Protein AF-A0A847JWN8-F1 (afdb_monomer)

Mean predicted aligned error: 15.43 Å

Foldseek 3Di:
DDDDDDPDDPPPDPPPPPVPPPPVPPPVPLQALVNLVVVLVVLVPDPPDDPVRSVVSNVVSVVSSVVNVVVVVVVD

Solvent-accessible surface area (backbone atoms only — not comparable to full-atom values): 4981 Å² total; per-residue (Å²): 136,88,82,75,80,88,81,74,86,78,90,77,69,88,76,74,79,80,74,68,69,76,75,73,70,76,64,74,77,74,69,49,53,68,54,38,54,55,49,45,53,50,57,72,66,40,85,85,56,54,70,72,60,42,54,53,53,47,53,52,44,52,52,50,32,53,52,46,49,49,57,58,54,78,73,108

pLDDT: mean 73.12, std 20.0, range [40.38, 95.0]

Nearest PDB structures (foldseek):
  2gsv-assembly1_B  TM=7.886E-01  e=3.381E+00  Bacillus subtilis
  3aai-assembly1_D  TM=5.805E-01  e=9.918E+00  Thermus thermophilus HB8

Radius of gyration: 26.79 Å; Cα contacts (8 Å, |Δi|>4): 21; chains: 1; bounding box: 62×50×62 Å

Secondary structure (DSSP, 8-state):
--------S-SSSSSSSSS-------------HHHHHHHHHHHHH-SSS-HHHHHHHHHHHHHHHHHHHHHHHTT-

Sequence (76 aa):
MLKRTAIWPILMCTACLLVGGCARKEEPKQKTPDQIRAEIQKVESDPKMPANAKGMVLGLLHRELQQAEKRAQDRR

Structure (mmCIF, N/CA/C/O backbone):
data_AF-A0A847JWN8-F1
#
_entry.id   AF-A0A847JWN8-F1
#
loop_
_atom_site.group_PDB
_atom_site.id
_atom_site.type_symbol
_atom_site.label_atom_id
_atom_site.label_alt_id
_atom_site.label_comp_id
_atom_site.label_asym_id
_atom_site.label_entity_id
_atom_site.label_seq_id
_atom_site.pdbx_PDB_ins_code
_atom_site.Cartn_x
_atom_site.Cartn_y
_atom_site.Cartn_z
_atom_site.occupancy
_atom_site.B_iso_or_equiv
_atom_site.auth_seq_id
_atom_site.auth_comp_id
_atom_site.auth_asym_id
_atom_site.auth_atom_id
_atom_site.pdbx_PDB_model_num
ATOM 1 N N . MET A 1 1 ? -48.595 43.437 44.759 1.00 40.38 1 MET A N 1
ATOM 2 C CA . MET A 1 1 ? -48.797 43.393 43.293 1.00 40.38 1 MET A CA 1
ATOM 3 C C . MET A 1 1 ? -47.579 42.740 42.649 1.00 40.38 1 MET A C 1
ATOM 5 O O . MET A 1 1 ? -46.582 43.412 42.417 1.00 40.38 1 MET A O 1
ATOM 9 N N . LEU A 1 2 ? -47.624 41.417 42.449 1.00 42.59 2 LEU A N 1
ATOM 10 C CA . LEU A 1 2 ? -46.533 40.642 41.851 1.00 42.59 2 LEU A CA 1
ATOM 11 C C . LEU A 1 2 ? -46.508 40.852 40.330 1.00 42.59 2 LEU A C 1
ATOM 13 O O . LEU A 1 2 ? -47.423 40.436 39.620 1.00 42.59 2 LEU A O 1
ATOM 17 N N . LYS A 1 3 ? -45.459 41.507 39.826 1.00 47.31 3 LYS A N 1
ATOM 18 C CA . LYS A 1 3 ? -45.184 41.619 38.391 1.00 47.31 3 LYS A CA 1
ATOM 19 C C . LYS A 1 3 ? -44.409 40.384 37.913 1.00 47.31 3 LYS A C 1
ATOM 21 O O . LYS A 1 3 ? -43.227 40.248 38.185 1.00 47.31 3 LYS A O 1
ATOM 26 N N . ARG A 1 4 ? -45.131 39.551 37.157 1.00 56.31 4 ARG A N 1
ATOM 27 C CA . ARG A 1 4 ? -44.728 38.892 35.898 1.00 56.31 4 ARG A CA 1
ATOM 28 C C . ARG A 1 4 ? -43.498 37.970 35.930 1.00 56.31 4 ARG A C 1
ATOM 30 O O . ARG A 1 4 ? -42.387 38.365 35.609 1.00 56.31 4 ARG A O 1
ATOM 37 N N . THR A 1 5 ? -43.797 36.706 36.233 1.00 53.09 5 THR A N 1
ATOM 38 C CA . THR A 1 5 ? -43.543 35.524 35.381 1.00 53.09 5 THR A CA 1
ATOM 39 C C . THR A 1 5 ? -42.217 35.470 34.619 1.00 53.09 5 THR A C 1
ATOM 41 O O . THR A 1 5 ? -42.062 36.057 33.549 1.00 53.09 5 THR A O 1
ATOM 44 N N . ALA A 1 6 ? -41.326 34.632 35.149 1.00 56.69 6 ALA A N 1
ATOM 45 C CA . ALA A 1 6 ? -40.174 34.052 34.483 1.00 56.69 6 ALA A CA 1
ATOM 46 C C . ALA A 1 6 ? -40.590 33.324 33.191 1.00 56.69 6 ALA A C 1
ATOM 48 O O . ALA A 1 6 ? -41.182 32.247 33.240 1.00 56.69 6 ALA A O 1
ATOM 49 N N . ILE A 1 7 ? -40.259 33.907 32.038 1.00 59.84 7 ILE A N 1
ATOM 50 C CA . ILE A 1 7 ? -40.262 33.205 30.753 1.00 59.84 7 ILE A CA 1
ATOM 51 C C . ILE A 1 7 ? -38.864 32.622 30.582 1.00 59.84 7 ILE A C 1
ATOM 53 O O . ILE A 1 7 ? -37.887 33.313 30.303 1.00 59.84 7 ILE A O 1
ATOM 57 N N . TRP A 1 8 ? -38.817 31.331 30.874 1.00 46.69 8 TRP A N 1
ATOM 58 C CA . TRP A 1 8 ? -37.694 30.420 30.758 1.00 46.69 8 TRP A CA 1
ATOM 59 C C . TRP A 1 8 ? -37.154 30.333 29.308 1.00 46.69 8 TRP A C 1
ATOM 61 O O . TRP A 1 8 ? -37.871 30.609 28.346 1.00 46.69 8 TRP A O 1
ATOM 71 N N . PRO A 1 9 ? -35.882 29.948 29.127 1.00 45.66 9 PRO A N 1
ATOM 72 C CA . PRO A 1 9 ? -34.990 30.367 28.041 1.00 45.66 9 PRO A CA 1
ATOM 73 C C . PRO A 1 9 ? -35.120 29.531 26.751 1.00 45.66 9 PRO A C 1
ATOM 75 O O . PRO A 1 9 ? -34.136 29.035 26.211 1.00 45.66 9 PRO A O 1
ATOM 78 N N . ILE A 1 10 ? -36.335 29.352 26.233 1.00 53.06 10 ILE A N 1
ATOM 79 C CA . ILE A 1 10 ? -36.603 28.433 25.105 1.00 53.06 10 ILE A CA 1
ATOM 80 C C . ILE A 1 10 ? -36.251 29.043 23.728 1.00 53.06 10 ILE A C 1
ATOM 82 O O . ILE A 1 10 ? -36.197 28.347 22.719 1.00 53.06 10 ILE A O 1
ATOM 86 N N . LEU A 1 11 ? -35.925 30.334 23.658 1.00 49.47 11 LEU A N 1
ATOM 87 C CA . LEU A 1 11 ? -35.737 31.064 22.396 1.00 49.47 11 LEU A CA 1
ATOM 88 C C . LEU A 1 11 ? -34.265 31.277 21.987 1.00 49.47 11 LEU A C 1
ATOM 90 O O . LEU A 1 11 ? -33.931 32.303 21.405 1.00 49.47 11 LEU A O 1
ATOM 94 N N . MET A 1 12 ? -33.376 30.319 22.279 1.00 50.56 12 MET A N 1
ATOM 95 C CA . MET A 1 12 ? -31.947 30.382 21.902 1.00 50.56 12 MET A CA 1
ATOM 96 C C . MET A 1 12 ? -31.373 29.074 21.317 1.00 50.56 12 MET A C 1
ATOM 98 O O . MET A 1 12 ? -30.177 28.833 21.425 1.00 50.56 12 MET A O 1
ATOM 102 N N . CYS A 1 13 ? -32.180 28.224 20.665 1.00 47.00 13 CYS A N 1
ATOM 103 C CA . CYS A 1 13 ? -31.659 26.987 20.040 1.00 47.00 13 CYS A CA 1
ATOM 104 C C . CYS A 1 13 ? -31.998 26.779 18.555 1.00 47.00 13 CYS A C 1
ATOM 106 O O . CYS A 1 13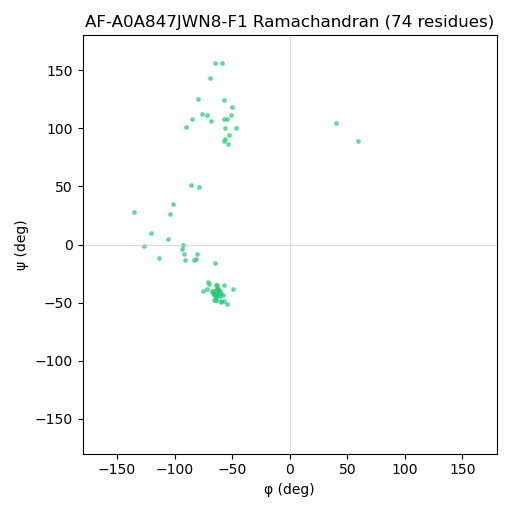 ? -31.524 25.819 17.954 1.00 47.00 13 CYS A O 1
ATOM 108 N N . THR A 1 14 ? -32.747 27.671 17.910 1.00 53.53 14 THR A N 1
ATOM 109 C CA . THR A 1 14 ? -33.177 27.501 16.507 1.00 53.53 14 THR A CA 1
ATOM 110 C C . THR A 1 14 ? -32.400 28.364 15.508 1.00 53.53 14 THR A C 1
ATOM 112 O O . THR A 1 14 ? -32.908 28.669 14.436 1.00 53.53 14 THR A O 1
ATOM 115 N N . ALA A 1 15 ? -31.153 28.735 15.821 1.00 48.34 15 ALA A N 1
ATOM 116 C CA . ALA A 1 15 ? -30.258 29.424 14.879 1.00 48.34 15 ALA A CA 1
ATOM 117 C C . ALA A 1 15 ? -29.024 28.594 14.463 1.00 48.34 15 ALA A C 1
ATOM 119 O O . ALA A 1 15 ? -28.359 28.938 13.491 1.00 48.34 15 ALA A O 1
ATOM 120 N N . CYS A 1 16 ? -28.735 27.467 15.127 1.00 50.47 16 CYS A N 1
ATOM 121 C CA . CYS A 1 16 ? -27.547 26.652 14.824 1.00 50.47 16 CYS A CA 1
ATOM 122 C C . CYS A 1 16 ? -27.792 25.502 13.829 1.00 50.47 16 CYS A C 1
ATOM 124 O O . CYS A 1 16 ? -26.843 24.827 13.442 1.00 50.47 16 CYS A O 1
ATOM 126 N N . LEU A 1 17 ? -29.033 25.267 13.387 1.00 52.06 17 LEU A N 1
ATOM 127 C CA . LEU A 1 17 ? -29.369 24.123 12.520 1.00 52.06 17 LEU A CA 1
ATOM 128 C C . LEU A 1 17 ? -29.318 24.416 11.009 1.00 52.06 17 LEU A C 1
ATOM 130 O O . LEU A 1 17 ? -29.541 23.507 10.218 1.00 52.06 17 LEU A O 1
ATOM 134 N N . LEU A 1 18 ? -28.992 25.644 10.587 1.00 53.19 18 LEU A N 1
ATOM 135 C CA . LEU A 1 18 ? -28.982 26.029 9.162 1.00 53.19 18 LEU A CA 1
ATOM 136 C C . LEU A 1 18 ? -27.617 26.509 8.637 1.00 53.19 18 LEU A C 1
ATOM 138 O O . LEU A 1 18 ? -27.530 26.971 7.505 1.00 53.19 18 LEU A O 1
ATOM 142 N N . VAL A 1 19 ? -26.540 26.343 9.415 1.00 51.69 19 VAL A N 1
ATOM 143 C CA . VAL A 1 19 ? -25.143 26.506 8.939 1.00 51.69 19 VAL A CA 1
ATOM 144 C C . VAL A 1 19 ? -24.442 25.147 8.779 1.00 51.69 19 VAL A C 1
ATOM 146 O O . VAL A 1 19 ? -23.281 25.059 8.397 1.00 51.69 19 VAL A O 1
ATOM 149 N N . GLY A 1 20 ? -25.173 24.049 8.983 1.00 48.31 20 GLY A N 1
ATOM 150 C CA . GLY A 1 20 ? -24.752 22.702 8.610 1.00 48.31 20 GLY A CA 1
ATOM 151 C C . GLY A 1 20 ? -24.942 22.450 7.119 1.00 48.31 20 GLY A C 1
ATOM 152 O O . GLY A 1 20 ? -25.540 21.444 6.744 1.00 48.31 20 GLY A O 1
ATOM 153 N N . GLY A 1 21 ? -24.461 23.359 6.262 1.00 45.19 21 GLY A N 1
ATOM 154 C CA . GLY A 1 21 ? -24.143 22.983 4.895 1.00 45.19 21 GLY A CA 1
ATOM 155 C C . GLY A 1 21 ? -23.258 21.756 5.018 1.00 45.19 21 GLY A C 1
ATOM 156 O O . GLY A 1 21 ? -22.172 21.836 5.590 1.00 45.19 21 GLY A O 1
ATOM 157 N N . CYS A 1 22 ? -23.792 20.608 4.604 1.00 53.19 22 CYS A N 1
ATOM 158 C CA . CYS A 1 22 ? -23.056 19.373 4.485 1.00 53.19 22 CYS A CA 1
ATOM 159 C C . CYS A 1 22 ? -21.839 19.704 3.629 1.00 53.19 22 CYS A C 1
ATOM 161 O O . CYS A 1 22 ? -21.914 19.678 2.402 1.00 53.19 22 CYS A O 1
ATOM 163 N N . ALA A 1 23 ? -20.716 20.032 4.272 1.00 46.41 23 ALA A N 1
ATOM 164 C CA . ALA A 1 23 ? -19.415 19.728 3.739 1.00 46.41 23 ALA A CA 1
ATOM 165 C C . ALA A 1 23 ? -19.506 18.226 3.543 1.00 46.41 23 ALA A C 1
ATOM 167 O O . ALA A 1 23 ? -19.348 17.448 4.487 1.00 46.41 23 ALA A O 1
ATOM 168 N N . ARG A 1 24 ? -19.952 17.851 2.341 1.00 47.22 24 ARG A N 1
ATOM 169 C CA . ARG A 1 24 ? -19.901 16.517 1.801 1.00 47.22 24 ARG A CA 1
ATOM 170 C C . ARG A 1 24 ? -18.424 16.232 1.878 1.00 47.22 24 ARG A C 1
ATOM 172 O O . ARG A 1 24 ? -17.663 16.628 1.004 1.00 47.22 24 ARG A O 1
ATOM 179 N N . LYS A 1 25 ? -18.012 15.693 3.026 1.00 45.28 25 LYS A N 1
ATOM 180 C CA . LYS A 1 25 ? -16.739 15.044 3.172 1.00 45.28 25 LYS A CA 1
ATOM 181 C C . LYS A 1 25 ? -16.849 13.999 2.086 1.00 45.28 25 LYS A C 1
ATOM 183 O O . LYS A 1 25 ? -17.603 13.038 2.220 1.00 45.28 25 LYS A O 1
ATOM 188 N N . GLU A 1 26 ? -16.221 14.270 0.951 1.00 46.16 26 GLU A N 1
ATOM 189 C CA . GLU A 1 26 ? -15.652 13.212 0.154 1.00 46.16 26 GLU A CA 1
ATOM 190 C C . GLU A 1 26 ? -14.770 12.476 1.151 1.00 46.16 26 GLU A C 1
ATOM 192 O O . GLU A 1 26 ? -13.630 12.850 1.411 1.00 46.16 26 GLU A O 1
ATOM 197 N N . GLU A 1 27 ? -15.387 11.529 1.863 1.00 47.53 27 GLU A N 1
ATOM 198 C CA . GLU A 1 27 ? -14.665 10.533 2.609 1.00 47.53 27 GLU A CA 1
ATOM 199 C C . GLU A 1 27 ? -13.675 9.995 1.5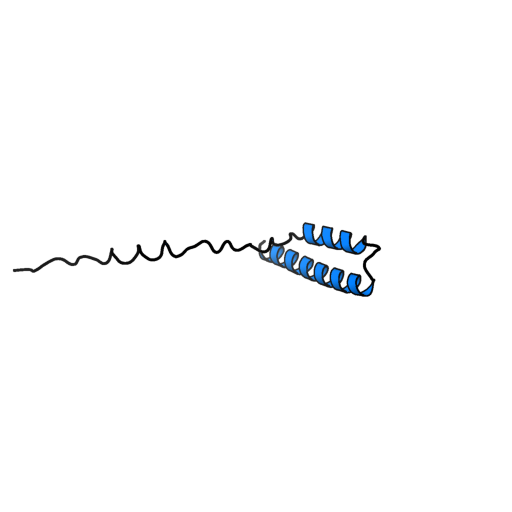86 1.00 47.53 27 GLU A C 1
ATOM 201 O O . GLU A 1 27 ? -14.114 9.527 0.525 1.00 47.53 27 GLU A O 1
ATOM 206 N N . PRO A 1 28 ? -12.357 10.131 1.815 1.00 53.16 28 PRO A N 1
ATOM 207 C CA . PRO A 1 28 ? -11.409 9.442 0.970 1.00 53.16 28 PRO A CA 1
ATOM 208 C C . PRO A 1 28 ? -11.821 7.985 1.094 1.00 53.16 28 PRO A C 1
ATOM 210 O O . PRO A 1 28 ? -11.712 7.440 2.191 1.00 53.16 28 PRO A O 1
ATOM 213 N N . LYS A 1 29 ? -12.421 7.420 0.030 1.00 57.47 29 LYS A N 1
ATOM 214 C CA . LYS A 1 29 ? -12.912 6.039 -0.013 1.00 57.47 29 LYS A CA 1
ATOM 215 C C . LYS A 1 29 ? -11.791 5.194 0.551 1.00 57.47 29 LYS A C 1
ATOM 217 O O . LYS A 1 29 ? -10.776 4.999 -0.115 1.00 57.47 29 LYS A O 1
ATOM 222 N N . GLN A 1 30 ? -11.932 4.817 1.816 1.00 60.22 30 GLN A N 1
ATOM 223 C CA . GLN A 1 30 ? -10.849 4.208 2.553 1.00 60.22 30 GLN A CA 1
ATOM 224 C C . GLN A 1 30 ? -10.678 2.854 1.882 1.00 60.22 30 GLN A C 1
ATOM 226 O O . GLN A 1 30 ? -11.580 2.016 1.957 1.00 60.22 30 GLN A O 1
ATOM 231 N N . LYS A 1 31 ? -9.608 2.700 1.092 1.00 73.50 31 LYS A N 1
ATOM 232 C CA . LYS A 1 31 ? -9.397 1.482 0.313 1.00 73.50 31 LYS A CA 1
ATOM 233 C C . LYS A 1 31 ? -9.394 0.324 1.301 1.00 73.50 31 LYS A C 1
ATOM 235 O O . LYS A 1 31 ? -8.666 0.346 2.294 1.00 73.50 31 LYS A O 1
ATOM 240 N N . THR A 1 32 ? -10.260 -0.657 1.066 1.00 84.50 32 THR A N 1
ATOM 241 C CA . THR A 1 32 ? -10.270 -1.865 1.889 1.00 84.50 32 THR A CA 1
ATOM 242 C C . THR A 1 32 ? -8.950 -2.615 1.686 1.00 84.50 32 THR A C 1
ATOM 244 O O . THR A 1 32 ? -8.332 -2.469 0.626 1.00 84.50 32 THR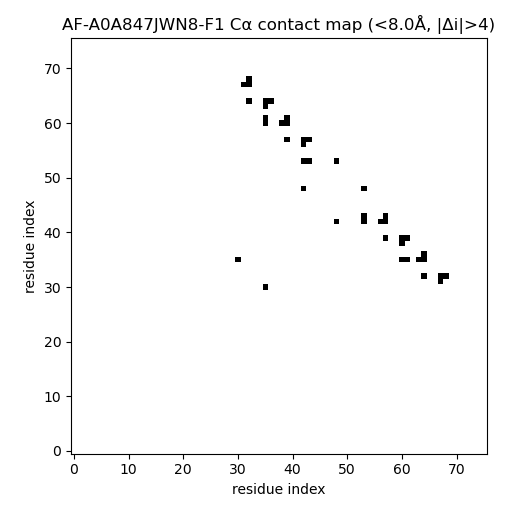 A O 1
ATOM 247 N N . PRO A 1 33 ? -8.515 -3.448 2.648 1.00 86.31 33 PRO A N 1
ATOM 248 C CA . PRO A 1 33 ? -7.306 -4.259 2.491 1.00 86.31 33 PRO A CA 1
ATOM 249 C C . PRO A 1 33 ? -7.269 -5.023 1.156 1.00 86.31 33 PRO A C 1
ATOM 251 O O . PRO A 1 33 ? -6.241 -5.081 0.488 1.00 86.31 33 PRO A O 1
ATOM 254 N N . ASP A 1 34 ? -8.420 -5.525 0.706 1.00 87.38 34 ASP A N 1
ATOM 255 C CA . ASP A 1 34 ? -8.538 -6.254 -0.560 1.00 87.38 34 ASP A CA 1
ATOM 256 C C . ASP A 1 34 ? -8.361 -5.364 -1.797 1.00 87.38 34 ASP A C 1
ATOM 258 O O . ASP A 1 34 ? -7.776 -5.801 -2.788 1.00 87.38 34 ASP A O 1
ATOM 262 N N . GLN A 1 35 ? -8.793 -4.099 -1.745 1.00 89.62 35 GLN A N 1
ATOM 263 C CA . GLN A 1 35 ? -8.537 -3.143 -2.827 1.00 89.62 35 GLN A CA 1
ATOM 264 C C . GLN A 1 35 ? -7.048 -2.807 -2.933 1.00 89.62 35 GLN A C 1
ATOM 266 O O . GLN A 1 35 ? -6.520 -2.742 -4.042 1.00 89.62 35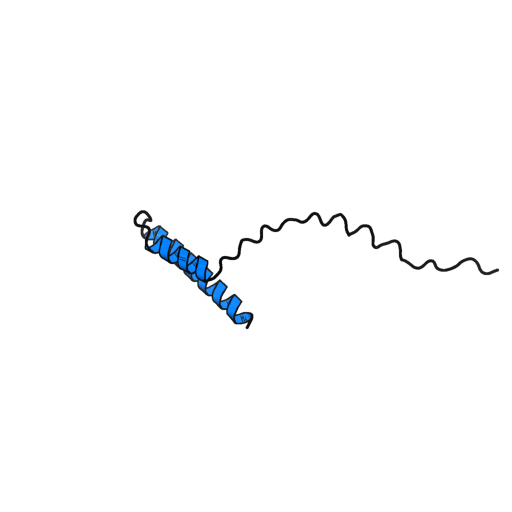 GLN A O 1
ATOM 271 N N . ILE A 1 36 ? -6.368 -2.647 -1.794 1.00 91.31 36 ILE A N 1
ATOM 27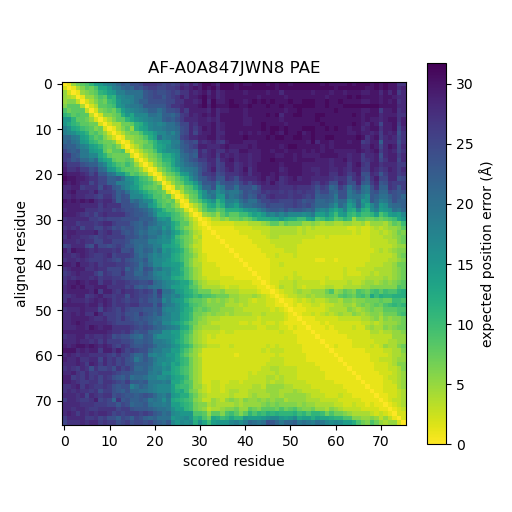2 C CA . ILE A 1 36 ? -4.927 -2.370 -1.755 1.00 91.31 36 ILE A CA 1
ATOM 273 C C . ILE A 1 36 ? -4.147 -3.583 -2.287 1.00 91.31 36 ILE A C 1
ATOM 275 O O . ILE A 1 36 ? -3.248 -3.422 -3.109 1.00 91.31 36 ILE A O 1
ATOM 279 N N . ARG A 1 37 ? -4.543 -4.811 -1.914 1.00 92.06 37 ARG A N 1
ATOM 280 C CA . ARG A 1 37 ? -3.985 -6.053 -2.485 1.00 92.06 37 ARG A CA 1
ATOM 281 C C . ARG A 1 37 ? -4.156 -6.136 -4.004 1.00 92.06 37 ARG A C 1
ATOM 283 O O . ARG A 1 37 ? -3.210 -6.490 -4.704 1.00 92.06 37 ARG A O 1
ATOM 290 N N . ALA A 1 38 ? -5.331 -5.784 -4.524 1.00 93.31 38 ALA A N 1
ATOM 291 C CA . ALA A 1 38 ? -5.569 -5.769 -5.966 1.00 93.31 38 ALA A CA 1
ATOM 292 C C . ALA A 1 38 ? -4.698 -4.726 -6.692 1.00 93.31 38 ALA A C 1
ATOM 294 O O . ALA A 1 38 ? -4.257 -4.951 -7.816 1.00 93.31 38 ALA A O 1
ATOM 295 N N . GLU A 1 39 ? -4.432 -3.582 -6.064 1.00 92.12 39 GLU A N 1
ATOM 296 C CA . GLU A 1 39 ? -3.564 -2.540 -6.616 1.00 92.12 39 GLU A CA 1
ATOM 297 C C . GLU A 1 39 ? -2.086 -2.945 -6.603 1.00 92.12 39 GLU A C 1
ATOM 299 O O . GLU A 1 39 ? -1.394 -2.720 -7.594 1.00 92.12 39 GLU A O 1
ATOM 304 N N . ILE A 1 40 ? -1.634 -3.632 -5.547 1.00 93.88 40 ILE A N 1
ATOM 305 C CA . ILE A 1 40 ? -0.307 -4.262 -5.487 1.00 93.88 40 ILE A CA 1
ATOM 306 C C . ILE A 1 40 ? -0.126 -5.202 -6.682 1.00 93.88 40 ILE A C 1
ATOM 308 O O . ILE A 1 40 ? 0.824 -5.029 -7.439 1.00 93.88 40 ILE A O 1
ATOM 312 N N . GLN A 1 41 ? -1.076 -6.112 -6.929 1.00 94.19 41 GLN A N 1
ATOM 313 C CA . GLN A 1 41 ? -1.003 -7.028 -8.074 1.00 94.19 41 GLN A CA 1
ATOM 314 C C . GLN A 1 41 ? -0.964 -6.295 -9.419 1.00 94.19 41 GLN A C 1
ATOM 316 O O . GLN A 1 41 ? -0.203 -6.679 -10.306 1.00 94.19 41 GLN A O 1
ATOM 321 N N . LYS A 1 42 ? -1.744 -5.217 -9.583 1.00 93.06 42 LYS A N 1
ATOM 322 C CA . LYS A 1 42 ? -1.706 -4.400 -10.807 1.00 93.06 42 LYS A CA 1
ATOM 323 C C . LYS A 1 42 ? -0.315 -3.820 -11.034 1.00 93.06 42 LYS A C 1
ATOM 325 O O . LYS A 1 42 ? 0.221 -3.968 -12.127 1.00 93.06 42 LYS A O 1
ATOM 330 N N . VAL A 1 43 ? 0.279 -3.227 -10.001 1.00 92.44 43 VAL A N 1
ATOM 331 C CA . VAL A 1 43 ? 1.624 -2.640 -10.058 1.00 92.44 43 VAL A CA 1
ATOM 332 C C . VAL A 1 43 ? 2.692 -3.714 -10.293 1.00 92.44 43 VAL A C 1
ATOM 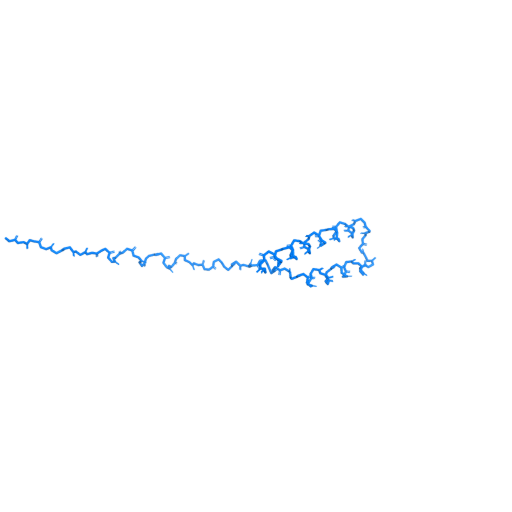334 O O . VAL A 1 43 ? 3.604 -3.510 -11.092 1.00 92.44 43 VAL A O 1
ATOM 337 N N . GLU A 1 44 ? 2.573 -4.885 -9.662 1.00 91.94 44 GLU A N 1
ATOM 338 C CA . GLU A 1 44 ? 3.454 -6.037 -9.894 1.00 91.94 44 GLU A CA 1
ATOM 339 C C . GLU A 1 44 ? 3.365 -6.572 -11.324 1.00 91.94 44 GLU A C 1
ATOM 341 O O . GLU A 1 44 ? 4.387 -6.939 -11.905 1.00 91.94 44 GLU A O 1
ATOM 346 N N . SER A 1 45 ? 2.173 -6.571 -11.912 1.00 93.25 45 SER A N 1
ATOM 347 C CA . SER A 1 45 ? 1.951 -7.038 -13.280 1.00 93.25 45 SER A CA 1
ATOM 348 C C . SER A 1 45 ? 2.262 -5.995 -14.354 1.00 93.25 45 SER A C 1
ATOM 350 O O . SER A 1 45 ? 2.361 -6.371 -15.517 1.00 93.25 45 SER A O 1
ATOM 352 N N . ASP A 1 46 ? 2.428 -4.714 -13.997 1.00 91.19 46 ASP A N 1
ATOM 353 C CA . ASP A 1 46 ? 2.665 -3.640 -14.964 1.00 91.19 46 ASP A CA 1
ATOM 354 C C . ASP A 1 46 ? 4.084 -3.749 -15.557 1.00 91.19 46 ASP A C 1
ATOM 356 O O . ASP A 1 46 ? 5.073 -3.533 -14.839 1.00 91.19 46 ASP A O 1
ATOM 360 N N . PRO A 1 47 ? 4.214 -4.081 -16.860 1.00 87.62 47 PRO A N 1
ATOM 361 C CA . PRO A 1 47 ? 5.509 -4.203 -17.516 1.00 87.62 47 PRO A CA 1
ATOM 362 C C . PRO A 1 47 ? 6.074 -2.843 -17.950 1.00 87.62 47 PRO A C 1
ATOM 364 O O . PRO A 1 47 ? 7.237 -2.763 -18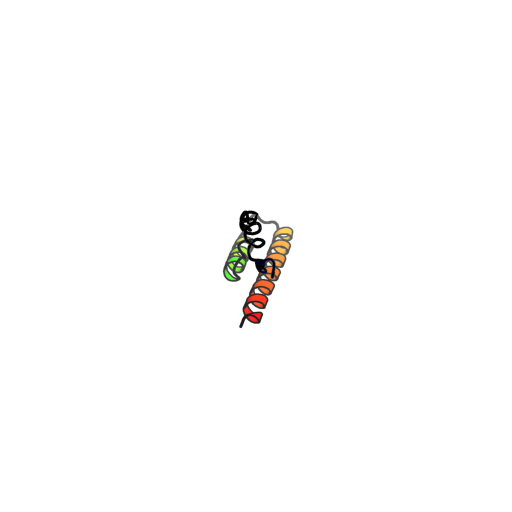.338 1.00 87.62 47 PRO A O 1
ATOM 367 N N . LYS A 1 48 ? 5.266 -1.774 -17.924 1.00 91.62 48 LYS A N 1
ATOM 368 C CA . LYS A 1 48 ? 5.663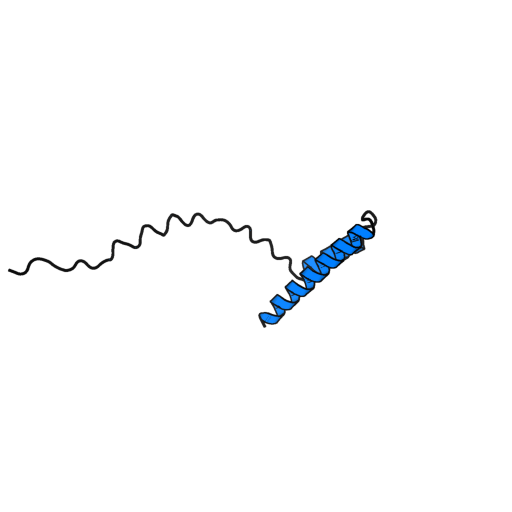 -0.421 -18.338 1.00 91.62 48 LYS A CA 1
ATOM 369 C C . LYS A 1 48 ? 6.205 0.404 -17.173 1.00 91.62 48 LYS A C 1
ATOM 371 O O . LYS A 1 48 ? 6.800 1.456 -17.403 1.00 91.62 48 LYS A O 1
ATOM 376 N N . MET A 1 49 ? 6.011 -0.053 -15.936 1.00 88.38 49 MET A N 1
ATOM 377 C CA . MET A 1 49 ? 6.480 0.661 -14.757 1.00 88.38 49 MET A CA 1
ATOM 378 C C . MET A 1 49 ? 7.981 0.417 -14.527 1.00 88.38 49 MET A C 1
ATOM 380 O O . MET A 1 49 ? 8.406 -0.735 -14.407 1.00 88.38 49 MET A O 1
ATOM 384 N N . PRO A 1 50 ? 8.803 1.475 -14.418 1.00 91.56 50 PRO A N 1
ATOM 385 C CA . PRO A 1 50 ? 10.229 1.313 -14.182 1.00 91.56 50 PRO A CA 1
ATOM 386 C C . PRO A 1 50 ? 10.482 0.771 -12.767 1.00 91.56 50 PRO A C 1
ATOM 388 O O . PRO A 1 50 ? 9.776 1.114 -11.816 1.00 91.56 50 PRO A O 1
ATOM 391 N N . ALA A 1 51 ? 11.489 -0.096 -12.620 1.00 88.88 51 ALA A N 1
ATOM 392 C CA . ALA A 1 51 ? 11.711 -0.887 -11.403 1.00 88.88 51 ALA A CA 1
ATOM 393 C C . ALA A 1 51 ? 11.876 -0.039 -10.126 1.00 88.88 51 ALA A C 1
ATOM 395 O O . ALA A 1 51 ? 11.404 -0.418 -9.055 1.00 88.88 51 ALA A O 1
ATOM 396 N N . ASN A 1 52 ? 12.498 1.135 -10.248 1.00 89.44 52 ASN A N 1
ATOM 397 C CA . ASN A 1 52 ? 12.655 2.103 -9.162 1.00 89.44 52 ASN A CA 1
ATOM 398 C C . ASN A 1 52 ? 11.306 2.664 -8.678 1.00 89.44 52 ASN A C 1
ATOM 400 O O . ASN A 1 52 ? 11.037 2.675 -7.478 1.00 89.44 52 ASN A O 1
ATOM 404 N N . ALA A 1 53 ? 10.439 3.091 -9.598 1.00 90.12 53 ALA A N 1
ATOM 405 C CA . ALA A 1 53 ? 9.101 3.571 -9.268 1.00 90.12 53 ALA A CA 1
ATOM 406 C C . ALA A 1 53 ? 8.235 2.435 -8.720 1.00 90.12 53 ALA A C 1
ATOM 408 O O . ALA A 1 53 ? 7.554 2.609 -7.713 1.00 90.12 53 ALA A O 1
ATOM 409 N N . LYS A 1 54 ? 8.334 1.250 -9.325 1.00 92.69 54 LYS A N 1
ATOM 410 C CA . LYS A 1 54 ? 7.616 0.050 -8.900 1.00 92.69 54 LYS A CA 1
ATOM 411 C C . LYS A 1 54 ? 7.917 -0.310 -7.448 1.00 92.69 54 LYS A C 1
ATOM 413 O O . LYS A 1 54 ? 6.989 -0.477 -6.666 1.00 92.69 54 LYS A O 1
ATOM 418 N N . GLY A 1 55 ? 9.192 -0.341 -7.056 1.00 92.69 55 GLY A N 1
ATOM 419 C CA . GLY A 1 55 ? 9.588 -0.603 -5.670 1.00 92.69 55 GLY A CA 1
ATOM 420 C C . GLY A 1 55 ? 9.028 0.425 -4.680 1.00 92.69 55 GLY A C 1
ATOM 421 O O . GLY A 1 55 ? 8.515 0.047 -3.627 1.00 92.69 55 GLY A O 1
ATOM 422 N N . MET A 1 56 ? 9.056 1.717 -5.031 1.00 93.94 56 MET A N 1
ATOM 423 C CA . MET A 1 56 ? 8.480 2.774 -4.188 1.00 93.94 56 MET A CA 1
ATOM 424 C C . MET A 1 56 ? 6.963 2.628 -4.035 1.00 93.94 56 MET A C 1
ATOM 426 O O . MET A 1 56 ? 6.453 2.673 -2.917 1.00 93.94 56 MET A O 1
ATOM 430 N N . VAL A 1 57 ? 6.246 2.423 -5.141 1.00 93.88 57 VAL A N 1
ATOM 431 C CA . VAL A 1 57 ? 4.783 2.289 -5.143 1.00 93.88 57 VAL A CA 1
ATOM 432 C C . VAL A 1 57 ? 4.355 1.045 -4.365 1.00 93.88 57 VAL A C 1
ATOM 434 O O . VAL A 1 57 ? 3.478 1.137 -3.509 1.00 93.88 57 VAL A O 1
ATOM 437 N N . LEU A 1 58 ? 5.011 -0.098 -4.586 1.00 94.38 58 LEU A N 1
ATOM 438 C CA . LEU A 1 58 ? 4.735 -1.327 -3.838 1.00 94.38 58 LEU A CA 1
ATOM 439 C C . LEU A 1 58 ? 5.007 -1.156 -2.341 1.00 94.38 58 LEU A C 1
ATOM 441 O O . LEU A 1 58 ? 4.188 -1.576 -1.525 1.00 94.38 58 LEU A O 1
ATOM 445 N N . GLY A 1 59 ? 6.104 -0.489 -1.969 1.00 95.00 59 GLY A N 1
ATOM 446 C CA . GLY A 1 59 ? 6.418 -0.192 -0.572 1.00 95.00 59 GLY A CA 1
ATOM 447 C C . GLY A 1 59 ? 5.368 0.694 0.109 1.00 95.00 59 GLY A C 1
ATOM 448 O O . GLY A 1 59 ? 4.998 0.437 1.258 1.00 95.00 59 GLY A O 1
ATOM 449 N N . LEU A 1 60 ? 4.848 1.706 -0.596 1.00 94.31 60 LEU A N 1
ATOM 450 C CA . LEU A 1 60 ? 3.758 2.553 -0.099 1.00 94.31 60 LEU A CA 1
ATOM 451 C C . LEU A 1 60 ? 2.459 1.757 0.072 1.00 94.31 60 LEU A C 1
ATOM 453 O O . LEU A 1 60 ? 1.865 1.802 1.148 1.00 94.31 60 LEU A O 1
ATOM 457 N N . LEU A 1 61 ? 2.063 0.973 -0.934 1.00 94.12 61 LEU A N 1
ATOM 458 C CA . LEU A 1 61 ? 0.851 0.151 -0.877 1.00 94.12 61 LEU A CA 1
ATOM 459 C C . LEU A 1 61 ? 0.928 -0.920 0.222 1.00 94.12 61 LEU A C 1
ATOM 461 O O . LEU A 1 61 ? -0.054 -1.154 0.919 1.00 94.12 61 LEU A O 1
ATOM 465 N N . HIS A 1 62 ? 2.092 -1.538 0.444 1.00 94.75 62 HIS A N 1
ATOM 466 C CA . HIS A 1 62 ? 2.285 -2.466 1.565 1.00 94.75 62 HIS A CA 1
ATOM 467 C C . HIS A 1 62 ? 2.135 -1.780 2.925 1.00 94.75 62 HIS A C 1
ATOM 469 O O . HIS A 1 62 ? 1.505 -2.335 3.826 1.00 94.75 62 HIS A O 1
ATOM 475 N N . ARG A 1 63 ? 2.668 -0.561 3.087 1.00 93.94 63 ARG A N 1
ATOM 476 C CA . ARG A 1 63 ? 2.453 0.220 4.315 1.00 93.94 63 ARG A CA 1
ATOM 477 C C . ARG A 1 63 ? 0.981 0.562 4.520 1.00 93.94 63 ARG A C 1
ATOM 479 O O . ARG A 1 63 ? 0.497 0.443 5.644 1.00 93.94 63 ARG A O 1
ATOM 486 N N . GLU A 1 64 ? 0.270 0.961 3.467 1.00 91.25 64 GLU A N 1
ATOM 487 C CA . GLU A 1 64 ? -1.171 1.221 3.547 1.00 91.25 64 GLU A CA 1
ATOM 488 C C . GLU A 1 64 ? -1.955 -0.040 3.922 1.00 91.25 64 GLU A C 1
ATOM 490 O O . GLU A 1 64 ? -2.828 0.024 4.789 1.00 91.25 64 GLU A O 1
ATOM 495 N N . LEU A 1 65 ? -1.604 -1.192 3.339 1.00 92.25 65 LEU A N 1
ATOM 496 C CA . LEU A 1 65 ? -2.223 -2.478 3.655 1.00 92.25 65 LEU A CA 1
ATOM 497 C C . LEU A 1 65 ? -2.050 -2.823 5.137 1.00 92.25 65 LEU A C 1
ATOM 499 O O . LEU A 1 65 ? -3.039 -3.087 5.818 1.00 92.25 65 LEU A O 1
ATOM 503 N N . GLN A 1 66 ? -0.826 -2.731 5.665 1.00 92.00 66 GLN A N 1
ATOM 504 C CA . GLN A 1 66 ? -0.563 -3.005 7.081 1.00 92.00 66 GLN A CA 1
ATOM 505 C C . GLN A 1 66 ? -1.301 -2.041 8.017 1.00 92.00 66 GLN A C 1
ATOM 507 O O . GLN A 1 66 ? -1.800 -2.450 9.064 1.00 92.00 66 GLN A O 1
ATOM 512 N N . GLN A 1 67 ? -1.409 -0.760 7.654 1.00 90.25 67 GLN A N 1
ATOM 513 C CA . GLN A 1 67 ? -2.183 0.203 8.439 1.00 90.25 67 GLN A CA 1
ATOM 514 C C . GLN A 1 67 ? -3.684 -0.106 8.418 1.00 90.25 67 GLN A C 1
ATOM 516 O O . GLN A 1 67 ? -4.347 0.030 9.448 1.00 90.25 67 GLN A O 1
ATOM 521 N N . ALA A 1 68 ? -4.223 -0.510 7.267 1.00 86.25 68 ALA A N 1
ATOM 522 C CA . ALA A 1 68 ? -5.625 -0.888 7.131 1.00 86.25 68 ALA A CA 1
ATOM 523 C C . ALA A 1 68 ? -5.945 -2.160 7.931 1.00 86.25 68 ALA A C 1
ATOM 525 O O . ALA A 1 68 ? -6.944 -2.192 8.650 1.00 86.25 68 ALA A O 1
ATOM 526 N N . GLU A 1 69 ? -5.076 -3.171 7.870 1.00 87.88 69 GLU A N 1
ATOM 527 C CA . GLU A 1 69 ? -5.214 -4.416 8.634 1.00 87.88 69 GLU A CA 1
ATOM 528 C C . GLU A 1 69 ? -5.122 -4.170 10.141 1.00 87.88 69 GLU A C 1
ATOM 530 O O .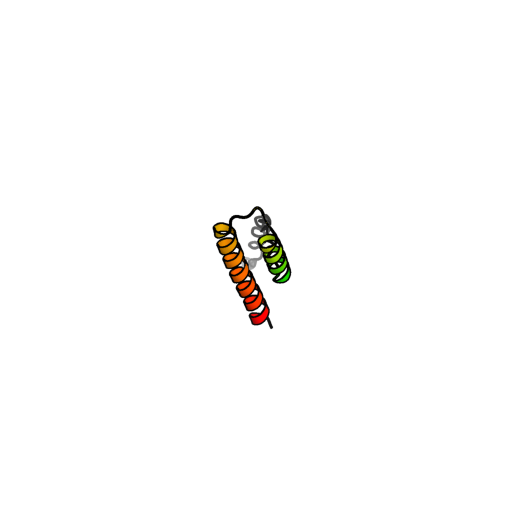 GLU A 1 69 ? -5.987 -4.630 10.886 1.00 87.88 69 GLU A O 1
ATOM 535 N N . LYS A 1 70 ? -4.160 -3.356 10.591 1.00 86.94 70 LYS A N 1
ATOM 536 C CA . LYS A 1 70 ? -4.028 -2.998 12.008 1.00 86.94 70 LYS A CA 1
ATOM 537 C C . LYS A 1 70 ? -5.267 -2.269 12.538 1.00 86.94 70 LYS A C 1
ATOM 539 O O . LYS A 1 70 ? -5.783 -2.625 13.590 1.00 86.94 70 LYS A O 1
ATOM 544 N N . ARG A 1 71 ? -5.808 -1.304 11.782 1.00 82.56 71 ARG A N 1
ATOM 545 C CA . ARG A 1 71 ? -7.055 -0.600 12.148 1.00 82.56 71 ARG A CA 1
ATOM 546 C C . ARG A 1 71 ? -8.269 -1.525 12.208 1.00 82.56 71 ARG A C 1
ATOM 548 O O . ARG A 1 71 ? -9.168 -1.288 13.011 1.00 82.56 71 ARG A O 1
ATOM 555 N N . ALA A 1 72 ? -8.332 -2.531 11.337 1.00 77.06 72 ALA A N 1
ATOM 556 C CA . ALA A 1 72 ? -9.401 -3.524 11.361 1.00 77.06 72 ALA A CA 1
ATOM 557 C C . ALA A 1 72 ? -9.273 -4.470 12.567 1.00 77.06 72 ALA A C 1
ATOM 559 O O . ALA A 1 72 ? -10.289 -4.907 13.103 1.00 77.06 72 ALA A O 1
ATOM 560 N N . GLN A 1 73 ? -8.041 -4.756 12.999 1.00 75.62 73 GLN A N 1
ATOM 561 C CA . GLN A 1 73 ? -7.746 -5.599 14.155 1.00 75.62 73 GLN A CA 1
ATOM 562 C C . GLN A 1 73 ? -7.998 -4.876 15.486 1.00 75.62 73 GLN A C 1
ATOM 564 O O . GLN A 1 73 ? -8.611 -5.470 16.359 1.00 75.62 73 GLN A O 1
ATOM 569 N N . ASP A 1 74 ? -7.653 -3.587 15.604 1.00 71.25 74 ASP A N 1
ATOM 570 C CA . ASP A 1 74 ? -7.933 -2.758 16.796 1.00 71.25 74 ASP A CA 1
ATOM 571 C C . ASP A 1 74 ? -9.445 -2.538 17.048 1.00 71.25 74 ASP A C 1
ATOM 573 O O . ASP A 1 74 ? -9.842 -2.083 18.120 1.00 71.25 74 ASP A O 1
ATOM 577 N N . ARG A 1 75 ? -10.305 -2.811 16.054 1.00 57.62 75 ARG A N 1
ATOM 578 C CA . ARG A 1 75 ? -11.774 -2.728 16.176 1.00 57.62 75 ARG A CA 1
ATOM 579 C C . ARG A 1 75 ? -12.450 -4.044 16.581 1.00 57.62 75 ARG A C 1
ATOM 581 O O . ARG A 1 75 ? -13.665 -4.022 16.777 1.00 57.62 75 ARG A O 1
ATOM 588 N N . ARG A 1 76 ? -11.723 -5.162 16.634 1.00 50.62 76 ARG A N 1
ATOM 589 C CA . ARG A 1 76 ? -12.240 -6.453 17.118 1.00 50.62 76 ARG A CA 1
ATOM 590 C C . ARG A 1 76 ? -11.875 -6.662 18.577 1.00 50.62 76 ARG A C 1
ATOM 592 O O . ARG A 1 76 ? -12.711 -7.281 19.265 1.00 50.62 76 ARG A O 1
#